Protein AF-A0A7S1H931-F1 (afdb_monomer_lite)

Foldseek 3Di:
DDDDDPDADEEAEDPPNPPAPQVSLVVDAARYEYEYEFAEHADQAEHAAHAYEYEYPDALPGAEQAHVDDDDDQQASYHYHHYHYHYYSYDYPRHDDPDPDD

InterPro domains:
  IPR011050 Pectin lyase fold/virulence factor [SSF51126] (16-97)
  IPR012334 Pectin lyase fold [G3DSA:2.160.20.10] (11-100)

Secondary structure (DSSP, 8-state):
------S---EEEETTT-SSHHHHHHH--TT-EEEE-SEEEE--EEEES--EEEEE-S-GGGEEEE----TTS---SEEEESS-EEEES-EEES-S---S--

Structure (mmCIF, N/CA/C/O backbone):
data_AF-A0A7S1H931-F1
#
_entry.id   AF-A0A7S1H931-F1
#
loop_
_atom_site.group_PDB
_atom_site.id
_atom_site.type_symbol
_atom_site.label_atom_id
_atom_site.label_alt_id
_atom_site.label_comp_id
_atom_site.label_asym_id
_atom_site.label_entity_id
_atom_site.label_seq_id
_atom_site.pdbx_PDB_ins_code
_atom_site.Cartn_x
_atom_site.Cartn_y
_atom_site.Cartn_z
_atom_site.occupancy
_atom_site.B_iso_or_equiv
_atom_site.auth_seq_id
_atom_site.auth_comp_id
_atom_site.auth_asym_id
_atom_site.auth_atom_id
_atom_site.pdbx_PDB_model_num
ATOM 1 N N . ALA A 1 1 ? -32.103 -16.084 1.804 1.00 39.50 1 ALA A N 1
ATOM 2 C CA . ALA A 1 1 ? -30.978 -16.280 2.737 1.00 39.50 1 ALA A CA 1
ATOM 3 C C . ALA A 1 1 ? -29.692 -15.920 2.002 1.00 39.50 1 ALA A C 1
ATOM 5 O O . ALA A 1 1 ? -29.208 -16.721 1.217 1.00 39.50 1 ALA A O 1
ATOM 6 N N . GLY A 1 2 ? -29.228 -14.678 2.148 1.00 42.09 2 GLY A N 1
ATOM 7 C CA . GLY A 1 2 ? -27.940 -14.225 1.620 1.00 42.09 2 GLY A CA 1
ATOM 8 C C . GLY A 1 2 ? -26.959 -14.194 2.779 1.00 42.09 2 GLY A C 1
ATOM 9 O O . GLY A 1 2 ? -27.218 -13.535 3.782 1.00 42.09 2 GLY A O 1
ATOM 10 N N . THR A 1 3 ? -25.912 -14.998 2.689 1.00 44.62 3 THR A N 1
ATOM 11 C CA . THR A 1 3 ? -24.911 -15.198 3.732 1.00 44.62 3 THR A CA 1
ATOM 12 C C . THR A 1 3 ? -24.210 -13.887 4.079 1.00 44.62 3 THR A C 1
ATOM 14 O O . THR A 1 3 ? -23.609 -13.244 3.223 1.00 44.62 3 THR A O 1
ATOM 17 N N . LYS A 1 4 ? -24.330 -13.526 5.357 1.00 45.09 4 LYS A N 1
ATOM 18 C CA . LYS A 1 4 ? -23.551 -12.560 6.134 1.00 45.09 4 LYS A CA 1
ATOM 19 C C . LYS A 1 4 ? -22.108 -12.449 5.612 1.00 45.09 4 LYS A C 1
ATOM 21 O O . LYS A 1 4 ? -21.330 -13.380 5.791 1.00 45.09 4 LYS A O 1
ATOM 26 N N . ALA A 1 5 ? -21.774 -11.333 4.959 1.00 50.38 5 ALA A N 1
ATOM 27 C CA . ALA A 1 5 ? -20.380 -10.959 4.758 1.00 50.38 5 ALA A CA 1
ATOM 28 C C . ALA A 1 5 ? -19.787 -10.697 6.146 1.00 50.38 5 ALA A C 1
ATOM 30 O O . ALA A 1 5 ? -20.353 -9.939 6.937 1.00 50.38 5 ALA A O 1
ATOM 31 N N . GLU A 1 6 ? -18.729 -11.429 6.462 1.00 51.66 6 GLU A N 1
ATOM 32 C CA . GLU A 1 6 ? -17.984 -11.310 7.706 1.00 51.66 6 GLU A CA 1
ATOM 33 C C . GLU A 1 6 ? -17.476 -9.876 7.890 1.00 51.66 6 GLU A C 1
ATOM 35 O O . GLU A 1 6 ? -17.193 -9.188 6.910 1.00 51.66 6 GLU A O 1
ATOM 40 N N . GLU A 1 7 ? -17.434 -9.422 9.143 1.00 58.09 7 GLU A N 1
ATOM 41 C CA . GLU A 1 7 ? -17.086 -8.061 9.559 1.00 58.09 7 GLU A CA 1
ATOM 42 C C . GLU A 1 7 ? -15.799 -7.568 8.878 1.00 58.09 7 GLU A C 1
ATOM 44 O O . GLU A 1 7 ? -14.687 -7.917 9.268 1.00 58.09 7 GLU A O 1
ATOM 49 N N . GLY A 1 8 ? -15.951 -6.765 7.831 1.00 59.19 8 GLY A N 1
ATOM 50 C CA . GLY A 1 8 ? -14.854 -6.188 7.070 1.00 59.19 8 GLY A CA 1
ATOM 51 C C . GLY A 1 8 ? -15.264 -4.806 6.598 1.00 59.19 8 GLY A C 1
ATOM 52 O O . GLY A 1 8 ? -16.393 -4.615 6.139 1.00 59.19 8 GLY A O 1
ATOM 53 N N . GLY A 1 9 ? -14.365 -3.839 6.759 1.00 71.31 9 GLY A N 1
ATOM 54 C CA . GLY A 1 9 ? -14.563 -2.479 6.285 1.00 71.31 9 GLY A CA 1
ATOM 55 C C . GLY A 1 9 ? -14.685 -2.412 4.762 1.00 71.31 9 GLY A C 1
ATOM 56 O O . GLY A 1 9 ? -14.682 -3.412 4.037 1.00 71.31 9 GLY A O 1
ATOM 57 N N . ARG A 1 10 ? -14.825 -1.195 4.254 1.00 92.75 10 ARG A N 1
ATOM 58 C CA . ARG A 1 10 ? -15.003 -0.914 2.830 1.00 92.75 10 ARG A CA 1
ATOM 59 C C . ARG A 1 10 ? -13.756 -1.305 2.038 1.00 92.75 10 ARG A C 1
ATOM 61 O O . ARG A 1 10 ? -12.644 -1.360 2.559 1.00 92.75 10 ARG A O 1
ATOM 68 N N . GLN A 1 11 ? -13.950 -1.543 0.742 1.00 92.75 11 GLN A N 1
ATOM 69 C CA . GLN A 1 11 ? -12.846 -1.735 -0.194 1.00 92.75 11 GLN A CA 1
ATOM 70 C C . GLN A 1 11 ? -12.492 -0.419 -0.883 1.00 92.75 11 GLN A C 1
ATOM 72 O O . GLN A 1 11 ? -13.352 0.190 -1.517 1.00 92.75 11 GLN A O 1
ATOM 77 N N . LEU A 1 12 ? -11.220 -0.034 -0.805 1.00 93.94 12 LEU A N 1
ATOM 78 C CA . LEU A 1 12 ? -10.623 1.096 -1.514 1.00 93.94 12 LEU A CA 1
ATOM 79 C C . LEU A 1 12 ? -9.649 0.571 -2.569 1.00 93.94 12 LEU A C 1
ATOM 81 O O . LEU A 1 12 ? -8.727 -0.180 -2.248 1.00 93.94 12 LEU A O 1
ATOM 85 N N . ARG A 1 13 ? -9.835 0.947 -3.834 1.00 92.81 13 ARG A N 1
ATOM 86 C CA . ARG A 1 13 ? -9.054 0.411 -4.955 1.00 92.81 13 ARG A CA 1
ATOM 87 C C . ARG A 1 13 ? -8.008 1.398 -5.438 1.00 92.81 13 ARG A C 1
ATOM 89 O O . ARG A 1 13 ? -8.290 2.574 -5.664 1.00 92.81 13 ARG A O 1
ATOM 96 N N . VAL A 1 14 ? -6.804 0.898 -5.674 1.00 91.75 14 VAL A N 1
ATOM 97 C CA . VAL A 1 14 ? -5.693 1.668 -6.231 1.00 91.75 14 VAL A CA 1
ATOM 98 C C . VAL A 1 14 ? -5.300 1.045 -7.572 1.00 91.75 14 VAL A C 1
ATOM 100 O O . VAL A 1 14 ? -4.987 -0.143 -7.595 1.00 91.75 14 VAL A O 1
ATOM 103 N N . PRO A 1 15 ? -5.274 1.802 -8.689 1.00 92.75 15 PRO A N 1
ATOM 104 C CA . PRO A 1 15 ? -5.457 3.252 -8.789 1.00 92.75 15 PRO A CA 1
ATOM 105 C C . PRO A 1 15 ? -6.912 3.735 -8.998 1.00 92.75 15 PRO A C 1
ATOM 107 O O . PRO A 1 15 ? -7.115 4.927 -9.222 1.00 92.75 15 PRO A O 1
ATOM 110 N N . GLN A 1 16 ? -7.907 2.840 -9.014 1.00 92.12 16 GLN A N 1
ATOM 111 C CA . GLN A 1 16 ? -9.262 3.131 -9.514 1.00 92.12 16 GLN A CA 1
ATOM 112 C C . GLN A 1 16 ? -10.020 4.175 -8.680 1.00 92.12 16 GLN A C 1
ATOM 114 O O . GLN A 1 16 ? -10.553 5.121 -9.255 1.00 92.12 16 GLN A O 1
ATOM 119 N N . ASP A 1 17 ? -10.044 4.019 -7.354 1.00 93.25 17 ASP A N 1
ATOM 120 C CA . ASP A 1 17 ? -10.704 4.954 -6.430 1.00 93.25 17 ASP A CA 1
ATOM 121 C C . ASP A 1 17 ? -9.715 6.027 -5.953 1.00 93.25 17 ASP A C 1
ATOM 123 O O . ASP A 1 17 ? -10.044 7.208 -5.827 1.00 93.25 17 ASP A O 1
ATOM 127 N N . HIS A 1 18 ? -8.460 5.624 -5.738 1.00 94.00 18 HIS A N 1
ATOM 128 C CA . HIS A 1 18 ? -7.372 6.508 -5.342 1.00 94.00 18 HIS A CA 1
ATOM 129 C C . HIS A 1 18 ? -6.128 6.230 -6.168 1.00 94.00 18 HIS A C 1
ATOM 131 O O . HIS A 1 18 ? -5.656 5.103 -6.223 1.00 94.00 18 HIS A O 1
ATOM 137 N N . LYS A 1 19 ? -5.530 7.277 -6.740 1.00 91.38 19 LYS A N 1
ATOM 138 C CA . LYS A 1 19 ? -4.356 7.150 -7.620 1.00 91.38 19 LYS A CA 1
ATOM 139 C C . LYS A 1 19 ? -3.111 6.566 -6.941 1.00 91.38 19 LYS A C 1
ATOM 141 O O . LYS A 1 19 ? -2.232 6.082 -7.643 1.00 91.38 19 LYS A O 1
ATOM 146 N N . THR A 1 20 ? -3.019 6.654 -5.614 1.00 90.44 20 THR A N 1
ATOM 147 C CA . THR A 1 20 ? -1.840 6.257 -4.832 1.00 90.44 20 THR A CA 1
ATOM 148 C C . THR A 1 20 ? -2.237 5.454 -3.601 1.00 90.44 20 THR A C 1
ATOM 150 O O . THR A 1 20 ? -3.327 5.651 -3.048 1.00 90.44 20 THR A O 1
ATOM 153 N N . ILE A 1 21 ? -1.332 4.590 -3.135 1.00 91.19 21 ILE A N 1
ATOM 154 C CA . ILE A 1 21 ? -1.560 3.744 -1.953 1.00 91.19 21 ILE A CA 1
ATOM 155 C C . ILE A 1 21 ? -1.703 4.622 -0.706 1.00 91.19 21 ILE A C 1
ATOM 157 O O . ILE A 1 21 ? -2.624 4.432 0.091 1.00 91.19 21 ILE A O 1
ATOM 161 N N . MET A 1 22 ? -0.867 5.656 -0.573 1.00 90.94 22 MET A N 1
ATOM 162 C CA . MET A 1 22 ? -0.961 6.585 0.556 1.00 90.94 22 MET A CA 1
ATOM 163 C C . MET A 1 22 ? -2.271 7.370 0.605 1.00 90.94 22 MET A C 1
ATOM 165 O O . MET A 1 22 ? -2.769 7.665 1.693 1.00 90.94 22 MET A O 1
ATOM 169 N N . THR A 1 23 ? -2.852 7.717 -0.546 1.00 91.69 23 THR A N 1
ATOM 170 C CA . THR A 1 23 ? -4.150 8.408 -0.560 1.00 91.69 23 THR A CA 1
ATOM 171 C C . THR A 1 23 ? -5.263 7.479 -0.094 1.00 91.69 23 THR A C 1
ATOM 173 O O . THR A 1 23 ? -6.110 7.919 0.681 1.00 91.69 23 THR A O 1
ATOM 176 N N . ALA A 1 24 ? -5.229 6.203 -0.488 1.00 93.25 24 ALA A N 1
ATOM 177 C CA . ALA A 1 24 ? -6.184 5.214 0.003 1.00 93.25 24 ALA A CA 1
ATOM 178 C C . ALA A 1 24 ? -6.091 5.044 1.530 1.00 93.25 24 ALA A C 1
ATOM 180 O O . ALA A 1 24 ? -7.105 5.132 2.209 1.00 93.25 24 ALA A O 1
ATOM 181 N N . ILE A 1 25 ? -4.886 4.932 2.104 1.00 91.69 25 ILE A N 1
ATOM 182 C CA . ILE A 1 25 ? -4.690 4.800 3.567 1.00 91.69 25 ILE A CA 1
ATOM 183 C C . ILE A 1 25 ? -5.220 6.010 4.347 1.00 91.69 25 ILE A C 1
ATOM 185 O O . ILE A 1 25 ? -5.767 5.870 5.446 1.00 91.69 25 ILE A O 1
ATOM 189 N N . LYS A 1 26 ? -5.075 7.218 3.790 1.00 92.06 26 LYS A N 1
ATOM 190 C CA . LYS A 1 26 ? -5.618 8.435 4.410 1.00 92.06 26 LYS A CA 1
ATOM 191 C C . LYS A 1 26 ? -7.143 8.395 4.518 1.00 92.06 26 LYS A C 1
ATOM 193 O O . LYS A 1 26 ? -7.665 8.861 5.526 1.00 92.06 26 LYS A O 1
ATOM 198 N N . HIS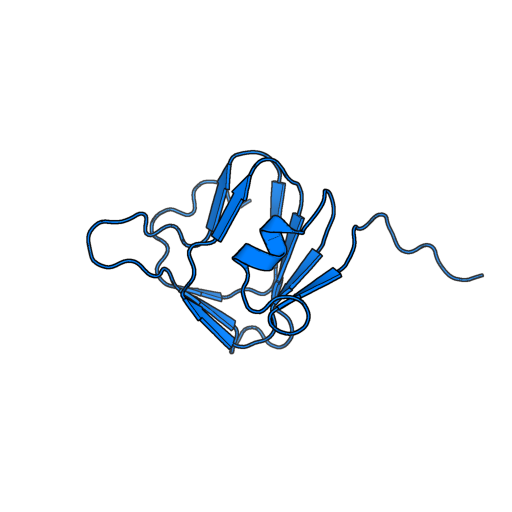 A 1 27 ? -7.820 7.826 3.520 1.00 92.88 27 HIS A N 1
ATOM 199 C CA . HIS A 1 27 ? -9.281 7.713 3.472 1.00 92.88 27 HIS A CA 1
ATOM 200 C C . HIS A 1 27 ? -9.818 6.428 4.114 1.00 92.88 27 HIS A C 1
ATOM 202 O O . HIS A 1 27 ? -11.008 6.363 4.399 1.00 92.88 27 HIS A O 1
ATOM 208 N N . ALA A 1 28 ? -8.953 5.440 4.353 1.00 92.25 28 ALA A N 1
ATOM 209 C CA . ALA A 1 28 ? -9.312 4.192 5.007 1.00 92.25 28 ALA A CA 1
ATOM 210 C C . ALA A 1 28 ? -9.717 4.416 6.466 1.00 92.25 28 ALA A C 1
ATOM 212 O O . ALA A 1 28 ? -9.079 5.180 7.200 1.00 92.25 28 ALA A O 1
ATOM 213 N N . GLU A 1 29 ? -10.744 3.703 6.891 1.00 92.25 29 GLU A N 1
ATOM 214 C CA . GLU A 1 29 ? -11.188 3.583 8.272 1.00 92.25 29 GLU A CA 1
ATOM 215 C C . GLU A 1 29 ? -10.791 2.221 8.857 1.00 92.25 29 GLU A C 1
ATOM 217 O O . GLU A 1 29 ? -10.191 1.373 8.197 1.00 92.25 29 GLU A O 1
ATOM 222 N N . GLU A 1 30 ? -11.077 2.040 10.142 1.00 89.12 30 GLU A N 1
ATOM 223 C CA . GLU A 1 30 ? -10.824 0.792 10.854 1.00 89.12 30 GLU A CA 1
ATOM 224 C C . GLU A 1 30 ? -11.531 -0.390 10.170 1.00 89.12 30 GLU A C 1
ATOM 226 O O . GLU A 1 30 ? -12.737 -0.360 9.933 1.00 89.12 30 GLU A O 1
ATOM 231 N N . GLY A 1 31 ? -10.771 -1.441 9.868 1.00 89.06 31 GLY A N 1
ATOM 232 C CA . GLY A 1 31 ? -11.248 -2.651 9.204 1.00 89.06 31 GLY A CA 1
ATOM 233 C C . GLY A 1 31 ? -11.266 -2.586 7.674 1.00 89.06 31 GLY A C 1
ATOM 234 O O . GLY A 1 31 ? -11.559 -3.609 7.051 1.00 89.06 31 GLY A O 1
ATOM 235 N N . ASP A 1 32 ? -10.961 -1.440 7.056 1.00 93.75 32 ASP A N 1
ATOM 236 C CA . ASP A 1 32 ? -10.984 -1.288 5.597 1.00 93.75 32 ASP A CA 1
ATOM 237 C C . ASP A 1 32 ? -9.901 -2.119 4.891 1.00 93.75 32 ASP A C 1
ATOM 239 O O . ASP A 1 32 ? -8.816 -2.406 5.413 1.00 93.75 32 ASP A O 1
ATOM 243 N N . GLN A 1 33 ? -10.200 -2.465 3.641 1.00 93.06 33 GLN A N 1
ATOM 244 C CA . GLN A 1 33 ? -9.312 -3.201 2.752 1.00 93.06 33 GLN A CA 1
ATOM 245 C C . GLN A 1 33 ? -8.878 -2.311 1.591 1.00 93.06 33 GLN A C 1
ATOM 247 O O . GLN A 1 33 ? -9.699 -1.737 0.877 1.00 93.06 33 GLN A O 1
ATOM 252 N N . ILE A 1 34 ? -7.577 -2.250 1.347 1.00 93.19 34 ILE A N 1
ATOM 253 C CA . ILE A 1 34 ? -6.980 -1.529 0.230 1.00 93.19 34 ILE A CA 1
ATOM 254 C C . ILE A 1 34 ? -6.534 -2.552 -0.807 1.00 93.19 34 ILE A C 1
ATOM 256 O O . ILE A 1 34 ? -5.588 -3.309 -0.589 1.00 93.19 34 ILE A O 1
ATOM 260 N N . VAL A 1 35 ? -7.223 -2.567 -1.947 1.00 92.44 35 VAL A N 1
ATOM 261 C CA . VAL A 1 35 ? -6.953 -3.476 -3.063 1.00 92.44 35 VAL A CA 1
ATOM 262 C C . VAL A 1 35 ? -6.102 -2.752 -4.099 1.00 92.44 35 VAL A C 1
ATOM 264 O O . VAL A 1 35 ? -6.545 -1.800 -4.739 1.00 92.44 35 VAL A O 1
ATOM 267 N N . ILE A 1 36 ? -4.871 -3.211 -4.272 1.00 90.62 36 ILE A N 1
ATOM 268 C CA . ILE A 1 36 ? -3.852 -2.570 -5.100 1.00 90.62 36 ILE A CA 1
ATOM 269 C C . ILE A 1 36 ? -3.726 -3.372 -6.389 1.00 90.62 36 ILE A C 1
ATOM 271 O O . ILE A 1 36 ? -3.309 -4.524 -6.365 1.00 90.62 36 ILE A O 1
ATOM 275 N N . ALA A 1 37 ? -4.111 -2.800 -7.522 1.00 89.19 37 ALA A N 1
ATOM 276 C CA . ALA A 1 37 ? -3.970 -3.451 -8.815 1.00 89.19 37 ALA A CA 1
ATOM 277 C C . ALA A 1 37 ? -2.485 -3.702 -9.162 1.00 89.19 37 ALA A C 1
ATOM 279 O O . ALA A 1 37 ? -1.601 -3.020 -8.641 1.00 89.19 37 ALA A O 1
ATOM 280 N N . PRO A 1 38 ? -2.185 -4.654 -10.062 1.00 87.56 38 PRO A N 1
ATOM 281 C CA . PRO A 1 38 ? -0.837 -4.828 -10.585 1.00 87.56 38 PRO A CA 1
ATOM 282 C C . PRO A 1 38 ? -0.266 -3.529 -11.163 1.00 87.56 38 PRO A C 1
ATOM 284 O O . PRO A 1 38 ? -0.931 -2.844 -11.941 1.00 87.56 38 PRO A O 1
ATOM 287 N N . GLY A 1 39 ? 0.974 -3.210 -10.808 1.00 83.62 39 GLY A N 1
ATOM 288 C CA . GLY A 1 39 ? 1.657 -1.997 -11.231 1.00 83.62 39 GLY A CA 1
ATOM 289 C C . GLY A 1 39 ? 2.960 -1.760 -10.470 1.00 83.62 39 GLY A C 1
ATOM 290 O O . GLY A 1 39 ? 3.275 -2.441 -9.493 1.00 83.62 39 GLY A O 1
ATOM 291 N N . HIS A 1 40 ? 3.726 -0.769 -10.923 1.00 84.69 40 HIS A N 1
ATOM 292 C CA . HIS A 1 40 ? 4.923 -0.302 -10.229 1.00 84.69 40 HIS A CA 1
ATOM 293 C C . HIS A 1 40 ? 4.594 0.962 -9.441 1.00 84.69 40 HIS A C 1
ATOM 295 O O . HIS A 1 40 ? 4.284 2.005 -10.016 1.00 84.69 40 HIS A O 1
ATOM 301 N N . TYR A 1 41 ? 4.659 0.852 -8.121 1.00 84.19 41 TYR A N 1
ATOM 302 C CA . TYR A 1 41 ? 4.375 1.922 -7.180 1.00 84.19 41 TYR A CA 1
ATOM 303 C C . TYR A 1 41 ? 5.680 2.336 -6.506 1.00 84.19 41 TYR A C 1
ATOM 305 O O . TYR A 1 41 ? 6.336 1.527 -5.854 1.00 84.19 41 TYR A O 1
ATOM 313 N N . ARG A 1 42 ? 6.066 3.601 -6.668 1.00 82.94 42 ARG A N 1
ATOM 314 C CA . ARG A 1 42 ? 7.230 4.197 -5.999 1.00 82.94 42 ARG A CA 1
ATOM 315 C C . ARG A 1 42 ? 6.756 5.114 -4.883 1.00 82.94 42 ARG A C 1
ATOM 317 O O . ARG A 1 42 ? 6.628 6.320 -5.076 1.00 82.94 42 ARG A O 1
ATOM 324 N N . GLU A 1 43 ? 6.433 4.525 -3.740 1.00 78.25 43 GLU A N 1
ATOM 325 C CA . GLU A 1 43 ? 5.808 5.218 -2.614 1.00 78.25 43 GLU A CA 1
ATOM 326 C C . GLU A 1 43 ? 6.381 4.723 -1.282 1.00 78.25 43 GLU A C 1
ATOM 328 O O . GLU A 1 43 ? 6.673 3.541 -1.116 1.00 78.25 43 GLU A O 1
ATOM 333 N N . ALA A 1 44 ? 6.504 5.635 -0.315 1.00 80.19 44 ALA A N 1
ATOM 334 C CA . ALA A 1 44 ? 6.699 5.276 1.085 1.00 80.19 44 ALA A CA 1
ATOM 335 C C . ALA A 1 44 ? 5.322 5.182 1.749 1.00 80.19 44 ALA A C 1
ATOM 337 O O . ALA A 1 44 ? 4.597 6.178 1.824 1.00 80.19 44 ALA A O 1
ATOM 338 N N . VAL A 1 45 ? 4.958 3.985 2.202 1.00 82.50 45 VAL A N 1
ATOM 339 C CA . VAL A 1 45 ? 3.652 3.694 2.787 1.00 82.50 45 VAL A CA 1
ATOM 340 C C . VAL A 1 45 ? 3.727 3.800 4.308 1.00 82.50 45 VAL A C 1
ATOM 342 O O . VAL A 1 45 ? 4.527 3.120 4.939 1.00 82.50 45 VAL A O 1
ATOM 345 N N . VAL A 1 46 ? 2.888 4.641 4.916 1.00 84.50 46 VAL A N 1
ATOM 346 C CA . VAL A 1 46 ? 2.828 4.849 6.369 1.00 84.50 46 VAL A CA 1
ATOM 347 C C . VAL A 1 46 ? 1.399 4.657 6.853 1.00 84.50 46 VAL A C 1
ATOM 349 O O . VAL A 1 46 ? 0.496 5.375 6.425 1.00 84.50 46 VAL A O 1
ATOM 352 N N . VAL A 1 47 ? 1.204 3.713 7.771 1.00 84.56 47 VAL A N 1
ATOM 353 C CA . VAL A 1 47 ? -0.078 3.459 8.435 1.00 84.56 47 VAL A CA 1
ATOM 354 C C . VAL A 1 47 ? 0.032 3.887 9.893 1.00 84.56 47 VAL A C 1
ATOM 356 O O . VAL A 1 47 ? 0.976 3.505 10.582 1.00 84.56 47 VAL A O 1
ATOM 359 N N . GLN A 1 48 ? -0.920 4.698 10.356 1.00 85.06 48 GLN A N 1
ATOM 360 C CA . GLN A 1 48 ? -0.921 5.275 11.701 1.00 85.06 48 GLN A CA 1
ATOM 361 C C . GLN A 1 48 ? -2.205 4.899 12.436 1.00 85.06 48 GLN A C 1
ATOM 363 O O . GLN A 1 48 ? -3.272 5.390 12.073 1.00 85.06 48 GLN A O 1
ATOM 368 N N . GLY A 1 49 ? -2.097 4.053 13.463 1.00 82.06 49 GLY A N 1
ATOM 369 C CA . GLY A 1 49 ? -3.173 3.807 14.429 1.00 82.06 49 GLY A CA 1
ATOM 370 C C . GLY A 1 49 ? -4.477 3.237 13.859 1.00 82.06 49 GLY A C 1
ATOM 371 O O . GLY A 1 49 ? -5.531 3.519 14.418 1.00 82.06 49 GLY A O 1
ATOM 372 N N . LYS A 1 50 ? -4.420 2.475 12.759 1.00 84.81 50 LYS A N 1
ATOM 373 C CA . LYS A 1 50 ? -5.590 1.837 12.129 1.00 84.81 50 LYS A CA 1
ATOM 374 C C . LYS A 1 50 ? -5.314 0.367 11.843 1.00 84.81 50 LYS A C 1
ATOM 376 O O . LYS A 1 50 ? -4.196 0.027 11.446 1.00 84.81 50 LYS A O 1
ATOM 381 N N . ASN A 1 51 ? -6.334 -0.474 11.969 1.00 87.94 51 ASN A N 1
ATOM 382 C CA . ASN A 1 51 ? -6.277 -1.859 11.528 1.00 87.94 51 ASN A CA 1
ATOM 383 C C . ASN A 1 51 ? -6.845 -1.969 10.119 1.00 87.94 51 ASN A C 1
ATOM 385 O O . ASN A 1 51 ? -8.056 -1.979 9.929 1.00 87.94 51 ASN A O 1
ATOM 389 N N . ILE A 1 52 ? -5.964 -2.045 9.130 1.00 89.06 52 ILE A N 1
ATOM 390 C CA . ILE A 1 52 ? -6.343 -2.120 7.718 1.00 89.06 52 ILE A CA 1
ATOM 391 C C . ILE A 1 52 ? -5.625 -3.273 7.039 1.00 89.06 52 ILE A C 1
ATOM 393 O O . ILE A 1 52 ? -4.635 -3.819 7.542 1.00 89.06 52 ILE A O 1
ATOM 397 N N . GLU A 1 53 ? -6.104 -3.620 5.857 1.00 90.50 53 GLU A N 1
ATOM 398 C CA . GLU A 1 53 ? -5.487 -4.648 5.043 1.00 90.50 53 GLU A CA 1
ATOM 399 C C . GLU A 1 53 ? -4.990 -4.100 3.708 1.00 90.50 53 GLU A C 1
ATOM 401 O O . GLU A 1 53 ? -5.714 -3.403 3.007 1.00 90.50 53 GLU A O 1
ATOM 406 N N . LEU A 1 54 ? -3.755 -4.437 3.340 1.00 88.69 54 LEU A N 1
ATOM 407 C CA . LEU A 1 54 ? -3.178 -4.157 2.029 1.00 88.69 54 LEU A CA 1
ATOM 408 C C . LEU A 1 54 ? -3.156 -5.452 1.216 1.00 88.69 54 LEU A C 1
ATOM 410 O O . LEU A 1 54 ? -2.482 -6.416 1.590 1.00 88.69 54 LEU A O 1
ATOM 414 N N . ILE A 1 55 ? -3.883 -5.476 0.101 1.00 89.25 55 ILE A N 1
ATOM 415 C CA . ILE A 1 55 ? -4.070 -6.664 -0.735 1.00 89.25 55 ILE A CA 1
ATOM 416 C C . ILE A 1 55 ? -3.615 -6.349 -2.156 1.00 89.25 55 ILE A C 1
ATOM 418 O O . ILE A 1 55 ? -4.205 -5.506 -2.826 1.00 89.25 55 ILE A O 1
ATOM 422 N N . GLY A 1 56 ? -2.612 -7.063 -2.659 1.00 85.94 56 GLY A N 1
ATOM 423 C CA . GLY A 1 56 ? -2.328 -7.061 -4.092 1.00 85.94 56 GLY A CA 1
ATOM 424 C C . GLY A 1 56 ? -3.446 -7.756 -4.874 1.00 85.94 56 GLY A C 1
ATOM 425 O O . GLY A 1 56 ? -3.830 -8.883 -4.568 1.00 85.94 56 GLY A O 1
ATOM 426 N N . GLY A 1 57 ? -3.990 -7.100 -5.890 1.00 76.38 57 GLY A N 1
ATOM 427 C CA . GLY A 1 57 ? -4.934 -7.665 -6.845 1.00 76.38 57 GLY A CA 1
ATOM 428 C C . GLY A 1 57 ? -4.205 -8.399 -7.972 1.00 76.38 57 GLY A C 1
ATOM 429 O O . GLY A 1 57 ? -3.138 -7.978 -8.406 1.00 76.38 57 GLY A O 1
ATOM 430 N N . GLY A 1 58 ? -4.789 -9.487 -8.479 1.00 70.12 58 GLY A N 1
ATOM 431 C CA . GLY A 1 58 ? -4.221 -10.262 -9.591 1.00 70.12 58 GLY A CA 1
ATOM 432 C C . GLY A 1 58 ? -3.044 -11.169 -9.200 1.00 70.12 58 GLY A C 1
ATOM 433 O O . GLY A 1 58 ? -2.872 -11.536 -8.039 1.00 70.12 58 GLY A O 1
ATOM 434 N N . SER A 1 59 ? -2.243 -11.587 -10.183 1.00 61.88 59 S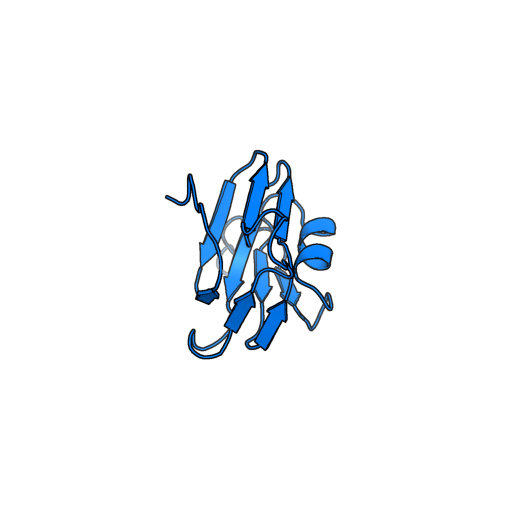ER A N 1
ATOM 435 C CA . SER A 1 59 ? -1.061 -12.434 -9.967 1.00 61.88 59 SER A CA 1
ATOM 436 C C . SER A 1 59 ? 0.112 -11.625 -9.391 1.00 61.88 59 SER A C 1
ATOM 438 O O . SER A 1 59 ? 0.465 -10.597 -9.969 1.00 61.88 59 SER A O 1
ATOM 440 N N . MET A 1 60 ? 0.777 -12.131 -8.338 1.00 55.28 60 MET A N 1
ATOM 441 C CA . MET A 1 60 ? 1.920 -11.504 -7.625 1.00 55.28 60 MET A CA 1
ATOM 442 C C . MET A 1 60 ? 3.066 -10.968 -8.500 1.00 55.28 60 MET A C 1
ATOM 444 O O . MET A 1 60 ? 3.895 -10.196 -8.034 1.00 55.28 60 MET A O 1
ATOM 448 N N . GLN A 1 61 ? 3.153 -11.401 -9.755 1.00 53.91 61 GLN A N 1
ATOM 449 C CA . GLN A 1 61 ? 4.297 -11.175 -10.639 1.00 53.91 61 GLN A CA 1
ATOM 450 C C . GLN A 1 61 ? 4.394 -9.735 -11.173 1.00 53.91 61 GLN A C 1
ATOM 452 O O . GLN A 1 61 ? 5.382 -9.394 -11.814 1.00 53.91 61 GLN A O 1
ATOM 457 N N . HIS A 1 62 ? 3.403 -8.879 -10.903 1.00 58.47 62 HIS A N 1
ATOM 458 C CA . HIS A 1 62 ? 3.302 -7.555 -11.527 1.00 58.47 62 HIS A CA 1
ATOM 459 C C . HIS A 1 62 ? 3.086 -6.391 -10.551 1.00 58.47 62 HIS A C 1
ATOM 461 O O . HIS A 1 62 ? 2.940 -5.261 -11.008 1.00 58.47 62 HIS A O 1
ATOM 467 N N . LEU A 1 63 ? 3.052 -6.623 -9.234 1.00 64.25 63 LEU A N 1
ATOM 468 C CA . LEU A 1 63 ? 2.873 -5.550 -8.253 1.00 64.25 63 LEU A CA 1
ATOM 469 C C . LEU A 1 63 ? 4.172 -5.313 -7.493 1.00 64.25 63 LEU A C 1
ATOM 471 O O . LEU A 1 63 ? 4.495 -6.054 -6.570 1.00 64.25 63 LEU A O 1
ATOM 475 N N . LEU A 1 64 ? 4.896 -4.270 -7.889 1.00 66.69 64 LEU A N 1
ATOM 476 C CA . LEU A 1 64 ? 6.156 -3.869 -7.283 1.00 66.69 64 LEU A CA 1
ATOM 477 C C . LEU A 1 64 ? 5.944 -2.596 -6.473 1.00 66.69 64 LEU A C 1
ATOM 479 O O . LEU A 1 64 ? 5.686 -1.542 -7.052 1.00 66.69 64 LEU A O 1
ATOM 483 N N . LEU A 1 65 ? 6.100 -2.685 -5.155 1.00 69.56 65 LEU A N 1
ATOM 484 C CA . LEU A 1 65 ? 6.203 -1.512 -4.295 1.00 69.56 65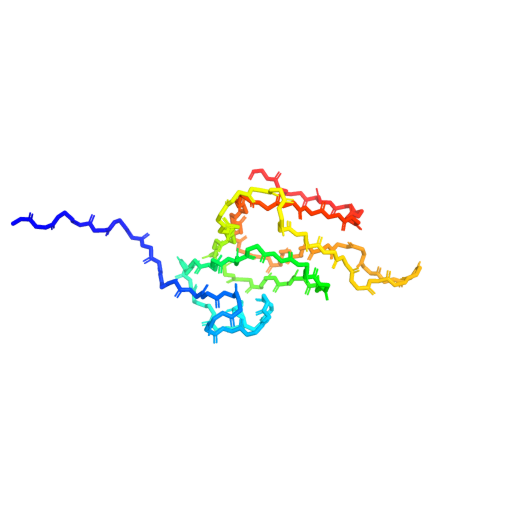 LEU A CA 1
ATOM 485 C C . LEU A 1 65 ? 7.679 -1.245 -3.974 1.00 69.56 65 LEU A C 1
ATOM 487 O O . LEU A 1 65 ? 8.374 -2.107 -3.428 1.00 69.56 65 LEU A O 1
ATOM 491 N N . GLU A 1 66 ? 8.154 -0.062 -4.345 1.00 71.12 66 GLU A N 1
ATOM 492 C CA . GLU A 1 66 ? 9.548 0.365 -4.232 1.00 71.12 66 GLU A CA 1
ATOM 493 C C . GLU A 1 66 ? 9.642 1.664 -3.423 1.00 71.12 66 GLU A C 1
ATOM 495 O O . GLU A 1 66 ? 8.831 2.578 -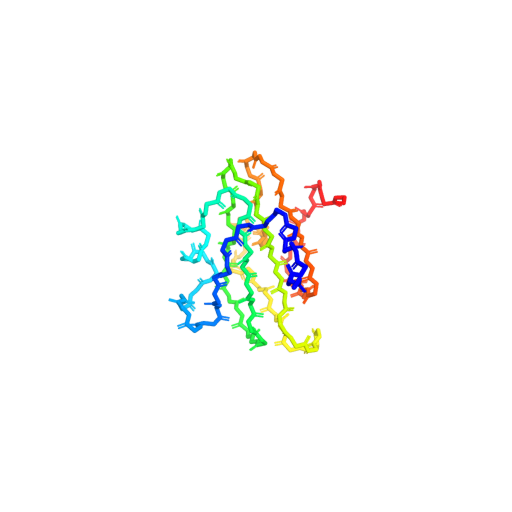3.589 1.00 71.12 66 GLU A O 1
ATOM 500 N N . SER A 1 67 ? 10.647 1.756 -2.550 1.00 66.00 67 SER A N 1
ATOM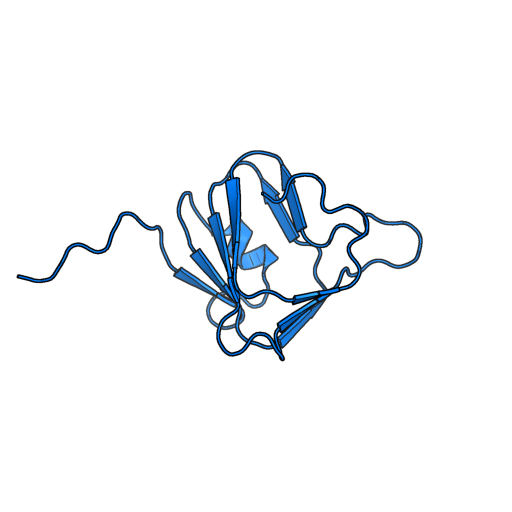 501 C CA . SER A 1 67 ? 10.906 2.989 -1.804 1.00 66.00 67 SER A CA 1
ATOM 502 C C . SER A 1 67 ? 11.346 4.105 -2.762 1.00 66.00 67 SER A C 1
ATOM 504 O O . SER A 1 67 ? 12.173 3.861 -3.642 1.00 66.00 67 SER A O 1
ATOM 506 N N . PRO A 1 68 ? 10.874 5.351 -2.584 1.00 68.44 68 PRO A N 1
ATOM 507 C CA . PRO A 1 68 ? 11.353 6.485 -3.369 1.00 68.44 68 PRO A CA 1
ATOM 508 C C . PRO A 1 68 ? 12.796 6.919 -3.020 1.00 68.44 68 PRO A C 1
ATOM 510 O O . PRO A 1 68 ? 13.291 7.875 -3.614 1.00 68.44 68 PRO A O 1
ATOM 513 N N . ALA A 1 69 ? 13.467 6.292 -2.043 1.00 58.53 69 ALA A N 1
ATOM 514 C CA . ALA A 1 69 ? 14.698 6.814 -1.447 1.00 58.53 69 ALA A CA 1
ATOM 515 C C . ALA A 1 69 ? 15.958 6.705 -2.336 1.00 58.53 69 ALA A C 1
ATOM 517 O O . ALA A 1 69 ? 16.351 5.624 -2.771 1.00 58.53 69 ALA A O 1
ATOM 518 N N . GLY A 1 70 ? 16.659 7.837 -2.486 1.00 57.22 70 GLY A N 1
ATOM 519 C CA . GLY A 1 70 ? 18.118 7.888 -2.656 1.00 57.22 70 GLY A CA 1
ATOM 520 C C . GLY A 1 70 ? 18.847 7.736 -1.307 1.00 57.22 70 GLY A C 1
ATOM 521 O O . GLY A 1 70 ? 18.205 7.741 -0.260 1.00 57.22 70 GLY A O 1
ATOM 522 N N . GLU A 1 71 ? 20.181 7.616 -1.334 1.00 50.50 71 GLU A N 1
ATOM 523 C CA . GLU A 1 71 ? 21.094 7.047 -0.308 1.00 50.50 71 GLU A CA 1
ATOM 524 C C . GLU A 1 71 ? 20.923 7.407 1.195 1.00 50.50 71 GLU A C 1
ATOM 526 O O . GLU A 1 71 ? 21.615 6.812 2.020 1.00 50.50 71 GLU A O 1
ATOM 531 N N . LYS A 1 72 ? 20.036 8.320 1.623 1.00 52.53 72 LYS A N 1
ATOM 532 C CA . LYS A 1 72 ? 19.945 8.780 3.029 1.00 52.53 72 LYS A CA 1
ATOM 533 C C . LYS A 1 72 ? 18.534 9.045 3.581 1.00 52.53 72 LYS A C 1
ATOM 535 O O . LYS A 1 72 ? 18.363 9.936 4.408 1.00 52.53 72 LYS A O 1
ATOM 540 N N . VAL A 1 73 ? 17.514 8.289 3.180 1.00 51.72 73 VAL A N 1
ATOM 541 C CA . VAL A 1 73 ? 16.173 8.380 3.801 1.00 51.72 73 VAL A CA 1
ATOM 542 C C . VAL A 1 73 ? 15.622 6.981 4.070 1.00 51.72 73 VAL A C 1
ATOM 544 O O . VAL A 1 73 ? 16.007 6.039 3.381 1.00 51.72 73 VAL A O 1
ATOM 547 N N . CYS A 1 74 ? 14.767 6.849 5.095 1.00 50.44 74 CYS A N 1
ATOM 548 C CA . CYS A 1 74 ? 14.051 5.633 5.490 1.00 50.44 74 CYS A CA 1
ATOM 549 C C . CYS A 1 74 ? 13.743 4.734 4.281 1.00 50.44 74 CYS A C 1
ATOM 551 O O . CYS A 1 74 ? 12.862 5.027 3.475 1.00 50.44 74 CYS A O 1
ATOM 553 N N . LYS A 1 75 ? 14.490 3.631 4.167 1.00 54.38 75 LYS A N 1
ATOM 554 C CA . LYS A 1 75 ? 14.315 2.623 3.111 1.00 54.38 75 LYS A CA 1
ATOM 555 C C . LYS A 1 75 ? 13.072 1.762 3.341 1.00 54.38 75 LYS A C 1
ATOM 557 O O . LYS A 1 75 ? 12.689 0.993 2.465 1.00 54.38 75 LYS A O 1
ATOM 562 N N . ALA A 1 76 ? 12.445 1.882 4.512 1.00 53.22 76 ALA A N 1
ATOM 563 C CA . ALA A 1 76 ? 11.223 1.175 4.845 1.00 53.22 76 ALA A CA 1
ATOM 564 C C . ALA A 1 76 ? 10.112 1.559 3.860 1.00 53.22 76 ALA A C 1
ATOM 566 O O . ALA A 1 76 ? 9.680 2.708 3.783 1.00 53.22 76 ALA A O 1
ATOM 567 N N . VAL A 1 77 ? 9.675 0.566 3.092 1.00 67.44 77 VAL A N 1
ATOM 568 C CA . VAL A 1 77 ? 8.611 0.714 2.099 1.00 67.44 77 VAL A CA 1
ATOM 569 C C . VAL A 1 77 ? 7.244 0.794 2.781 1.00 67.44 77 VAL A C 1
ATOM 571 O O . VAL A 1 77 ? 6.389 1.554 2.342 1.00 67.44 77 VAL A O 1
ATOM 574 N N . ILE A 1 78 ? 7.058 0.048 3.875 1.00 74.12 78 ILE A N 1
ATOM 575 C CA . ILE A 1 78 ? 5.866 0.087 4.725 1.00 74.12 78 ILE A CA 1
ATOM 576 C C . ILE A 1 78 ? 6.319 0.379 6.156 1.00 74.12 78 ILE A C 1
ATOM 578 O O . ILE A 1 78 ? 7.143 -0.347 6.708 1.00 74.12 78 ILE A O 1
ATOM 582 N N . MET A 1 79 ? 5.771 1.429 6.755 1.00 77.75 79 MET A N 1
ATOM 583 C CA . MET A 1 79 ? 5.944 1.780 8.160 1.00 77.75 79 MET A CA 1
ATOM 584 C C . MET A 1 79 ? 4.595 1.688 8.867 1.00 77.75 79 MET A C 1
ATOM 586 O O . MET A 1 79 ? 3.621 2.305 8.436 1.00 77.75 79 MET A O 1
ATOM 590 N N . VAL A 1 80 ? 4.547 0.937 9.966 1.00 79.25 80 VAL A N 1
ATOM 591 C CA . VAL A 1 80 ? 3.355 0.804 10.810 1.00 79.25 80 VAL A CA 1
ATOM 592 C C . VAL A 1 80 ? 3.639 1.471 12.148 1.00 79.25 80 VAL A C 1
ATOM 594 O O . VAL A 1 80 ? 4.547 1.072 12.871 1.00 79.25 80 VAL A O 1
ATOM 597 N N . GLN A 1 81 ? 2.879 2.512 12.466 1.00 80.56 81 GLN A N 1
ATOM 598 C CA . GLN A 1 81 ? 2.977 3.252 13.720 1.00 80.56 81 GLN A CA 1
ATOM 599 C C . GLN A 1 81 ? 1.670 3.068 14.493 1.00 80.56 81 GLN A C 1
ATOM 601 O O . GLN A 1 81 ? 0.738 3.864 14.378 1.00 80.56 81 GLN A O 1
ATOM 606 N N . GLY A 1 82 ? 1.596 1.974 15.255 1.00 73.81 82 GLY A N 1
ATOM 607 C CA . GLY A 1 82 ? 0.382 1.552 15.958 1.00 73.81 82 GLY A CA 1
ATOM 608 C C . GLY A 1 82 ? -0.669 0.913 15.038 1.00 73.81 82 GLY A C 1
ATOM 609 O O . GLY A 1 82 ? -0.654 1.106 13.823 1.00 73.81 82 GLY A O 1
ATOM 610 N N . GLY A 1 83 ? -1.590 0.153 15.634 1.00 77.31 83 GLY A N 1
ATOM 611 C CA . GLY A 1 83 ? -2.556 -0.669 14.898 1.00 77.31 83 GLY A CA 1
ATOM 612 C C . GLY A 1 83 ? -1.943 -1.952 14.322 1.00 77.31 83 GLY A C 1
ATOM 613 O O . GLY A 1 83 ? -0.794 -2.298 14.601 1.00 77.31 83 GLY A O 1
ATOM 614 N N . MET A 1 84 ? -2.732 -2.673 13.530 1.00 76.31 84 MET A N 1
ATOM 615 C CA . MET A 1 84 ? -2.375 -3.933 12.884 1.00 76.31 84 MET A CA 1
ATOM 616 C C . MET A 1 84 ? -2.561 -3.818 11.373 1.00 76.31 84 MET A C 1
ATOM 618 O O . MET A 1 84 ? -3.673 -3.636 10.888 1.00 76.31 84 MET A O 1
ATOM 622 N N . VAL A 1 85 ? -1.485 -4.011 10.613 1.00 83.19 85 VAL A N 1
ATOM 623 C CA . VAL A 1 85 ? -1.560 -4.058 9.148 1.00 83.19 85 VAL A CA 1
ATOM 624 C C . VAL A 1 85 ? -1.376 -5.487 8.681 1.00 83.19 85 VAL A C 1
ATOM 626 O O . VAL A 1 85 ? -0.342 -6.101 8.937 1.00 83.19 85 VAL A O 1
ATOM 629 N N . ARG A 1 86 ? -2.372 -6.008 7.964 1.00 85.88 86 ARG A N 1
ATOM 630 C CA . ARG A 1 86 ? -2.234 -7.272 7.233 1.00 85.88 86 ARG A CA 1
ATOM 631 C C . ARG A 1 86 ? -1.800 -6.976 5.806 1.00 85.88 86 ARG A C 1
ATOM 633 O O . ARG A 1 86 ? -2.386 -6.128 5.142 1.00 85.88 86 ARG A O 1
ATOM 640 N N . VAL A 1 87 ? -0.770 -7.672 5.339 1.00 81.12 87 VAL A N 1
ATOM 641 C CA . VAL A 1 87 ? -0.208 -7.506 3.995 1.00 81.12 87 VAL A CA 1
ATOM 642 C C . VAL A 1 87 ? -0.346 -8.835 3.264 1.00 81.12 87 VAL A C 1
ATOM 644 O O . VAL A 1 87 ? 0.188 -9.849 3.711 1.00 81.12 87 VAL A O 1
ATOM 647 N N . ARG A 1 88 ? -1.072 -8.850 2.145 1.00 83.00 88 ARG A N 1
ATOM 648 C CA . ARG A 1 88 ? -1.284 -10.045 1.318 1.00 83.00 88 ARG A CA 1
ATOM 649 C C . ARG A 1 88 ? -0.967 -9.757 -0.141 1.00 83.00 88 ARG A C 1
ATOM 651 O O . ARG A 1 88 ? -1.274 -8.690 -0.658 1.00 83.00 88 ARG A O 1
ATOM 658 N N . ASN A 1 89 ? -0.419 -10.754 -0.828 1.00 78.56 89 ASN A N 1
ATOM 659 C CA . ASN A 1 89 ? -0.260 -10.740 -2.284 1.00 78.56 89 ASN A CA 1
ATOM 660 C C . ASN A 1 89 ? 0.622 -9.606 -2.858 1.00 78.56 89 ASN A C 1
ATOM 662 O O . ASN A 1 89 ? 0.394 -9.156 -3.977 1.00 78.56 89 ASN A O 1
ATOM 666 N N . LEU A 1 90 ? 1.623 -9.139 -2.102 1.00 75.19 90 LEU A N 1
ATOM 667 C CA . LEU A 1 90 ? 2.470 -7.993 -2.459 1.00 75.19 90 LEU A CA 1
ATOM 668 C C . LEU A 1 90 ? 3.939 -8.405 -2.637 1.00 75.19 90 LEU A C 1
ATOM 670 O O . LEU A 1 90 ? 4.481 -9.120 -1.796 1.00 75.19 90 LEU A O 1
ATOM 674 N N . MET A 1 91 ? 4.593 -7.915 -3.699 1.00 72.12 91 MET A N 1
ATOM 675 C CA . MET A 1 91 ? 6.051 -7.968 -3.850 1.00 72.12 91 MET A CA 1
ATOM 676 C C . MET A 1 91 ? 6.649 -6.601 -3.488 1.00 72.12 91 MET A C 1
ATOM 678 O O . MET A 1 91 ? 6.320 -5.572 -4.080 1.00 72.12 91 MET A O 1
ATOM 682 N N . ILE A 1 92 ? 7.542 -6.592 -2.498 1.00 71.06 92 ILE A N 1
ATOM 683 C CA . ILE A 1 92 ? 8.208 -5.388 -1.985 1.00 71.06 92 ILE A CA 1
ATOM 684 C C . ILE A 1 92 ? 9.690 -5.469 -2.346 1.00 71.06 92 ILE A C 1
ATOM 686 O O . ILE A 1 92 ? 10.337 -6.482 -2.080 1.00 71.06 92 ILE A O 1
ATOM 690 N N . LYS A 1 93 ? 10.245 -4.406 -2.935 1.00 68.75 93 LYS A N 1
ATOM 691 C CA . LYS A 1 93 ? 11.673 -4.324 -3.274 1.00 68.75 93 LYS A CA 1
ATOM 692 C C . LYS A 1 93 ? 12.292 -3.076 -2.656 1.00 68.75 93 LYS A C 1
ATOM 694 O O . LYS A 1 93 ? 11.738 -1.987 -2.752 1.00 68.75 93 LYS A O 1
ATOM 699 N N . GLY A 1 94 ? 13.468 -3.241 -2.049 1.00 57.53 94 GLY A N 1
ATOM 700 C CA . GLY A 1 94 ? 14.254 -2.131 -1.497 1.00 57.53 94 GLY A CA 1
ATOM 701 C C . GLY A 1 94 ? 13.995 -1.795 -0.024 1.00 57.53 94 GLY A C 1
ATOM 702 O O . GLY A 1 94 ? 14.524 -0.794 0.448 1.00 57.53 94 GLY A O 1
ATOM 703 N N . SER A 1 95 ? 13.236 -2.608 0.721 1.00 56.09 95 SER A N 1
ATOM 704 C CA . SER A 1 95 ? 13.087 -2.423 2.170 1.00 56.09 95 SER A CA 1
ATOM 705 C C . SER A 1 95 ? 14.295 -2.974 2.938 1.00 56.09 95 SER A C 1
ATOM 707 O O . SER A 1 95 ? 14.455 -4.189 3.041 1.00 56.09 95 SER A O 1
ATOM 709 N N . GLU A 1 96 ? 15.112 -2.101 3.531 1.00 51.00 96 GLU A N 1
ATOM 710 C CA . GLU A 1 96 ? 15.948 -2.474 4.682 1.00 51.00 96 GLU A CA 1
ATOM 711 C C . GLU A 1 96 ? 15.113 -2.284 5.955 1.00 51.00 96 GLU A C 1
ATOM 713 O O . GLU A 1 96 ? 14.656 -1.175 6.226 1.00 51.00 96 GLU A O 1
ATOM 718 N N . GLY A 1 97 ? 14.893 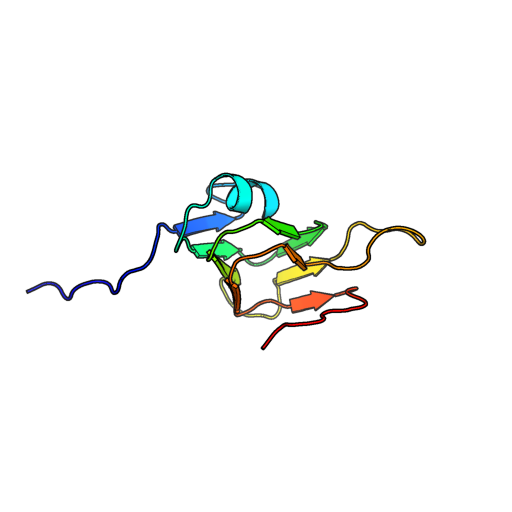-3.363 6.713 1.00 45.16 97 GLY A N 1
ATOM 719 C CA . GLY A 1 97 ? 14.239 -3.307 8.026 1.00 45.16 97 GLY A CA 1
ATOM 720 C C . GLY A 1 97 ? 12.716 -3.457 8.013 1.00 45.16 97 GLY A C 1
ATOM 721 O O . GLY A 1 97 ? 12.007 -2.559 8.457 1.00 45.16 97 GLY A O 1
ATOM 722 N N . VAL A 1 98 ? 12.197 -4.606 7.568 1.00 51.44 98 VAL A N 1
ATOM 723 C CA . VAL A 1 98 ? 10.853 -5.032 7.999 1.00 51.44 98 VAL A CA 1
ATOM 724 C C . VAL A 1 98 ? 10.958 -5.650 9.396 1.00 51.44 98 VAL A C 1
ATOM 726 O O . VAL A 1 98 ? 11.048 -6.863 9.544 1.00 51.44 98 VAL A O 1
ATOM 729 N N . ASP A 1 99 ? 11.015 -4.813 10.431 1.00 44.19 99 ASP A N 1
ATOM 730 C CA . ASP A 1 99 ? 10.855 -5.283 11.809 1.00 44.19 99 ASP A CA 1
ATOM 731 C C . ASP A 1 99 ? 9.352 -5.357 12.135 1.00 44.19 99 ASP A C 1
ATOM 733 O O . ASP A 1 99 ? 8.621 -4.385 11.942 1.00 44.19 99 ASP A O 1
ATOM 737 N N . GLY A 1 100 ? 8.873 -6.527 12.568 1.00 43.31 100 GLY A N 1
ATOM 738 C CA . GLY A 1 100 ? 7.508 -6.702 13.087 1.00 43.31 100 GLY A CA 1
ATOM 739 C C . GLY A 1 100 ? 6.414 -7.226 12.142 1.00 43.31 100 GLY A C 1
ATOM 740 O O . GLY A 1 100 ? 5.257 -7.253 12.558 1.00 43.31 100 GLY A O 1
ATOM 741 N N . ILE A 1 101 ? 6.715 -7.693 10.923 1.00 46.28 101 ILE A N 1
ATOM 742 C CA . ILE A 1 101 ? 5.707 -8.402 10.105 1.00 46.28 101 ILE A CA 1
ATOM 743 C C . ILE A 1 101 ? 5.646 -9.870 10.567 1.00 46.28 101 ILE A C 1
ATOM 745 O O . ILE A 1 101 ? 6.530 -10.660 10.235 1.00 46.28 101 ILE A O 1
ATOM 749 N N . ARG A 1 102 ? 4.627 -10.219 11.362 1.00 40.69 102 ARG A N 1
ATOM 750 C CA . ARG A 1 102 ? 4.207 -11.603 11.643 1.00 40.69 102 ARG A CA 1
ATOM 751 C C . ARG A 1 102 ? 2.931 -11.932 10.886 1.00 40.69 102 ARG A C 1
ATOM 753 O O . ARG A 1 102 ? 2.046 -11.050 10.839 1.00 40.69 102 ARG A O 1
#

pLDDT: mean 74.57, std 16.76, range [39.5, 94.0]

Sequence (102 aa):
AGTKAEEGGRQLRVPQDHKTIMTAIKHAEEGDQIVIAPGHYREAVVVQGKNIELIGGGSMQHLLLESPAGEKVCKAVIMVQGGMVRVRNLMIKGSEGVDGIR

Radius of gyration: 13.93 Å; chains: 1; bounding box: 52×25×28 Å

Organism: Hemiselmis andersenii (NCBI:txid464988)